Protein AF-A0A2K3KHC6-F1 (afdb_monomer_lite)

pLDDT: mean 97.81, std 2.08, range [86.56, 98.81]

Radius of gyration: 15.09 Å; chains: 1; bounding box: 35×14×41 Å

InterPro domains:
  IPR032466 Metal-dependent hydrolase [SSF51556] (1-60)
  IPR050378 Metallo-dependent Hydrolases Superfamily [PTHR11647] (1-60)

Secondary structure (DSSP, 8-state):
---EEEEES--TTTTBPPHHHHHHHHHHHHHHTPEEEEE---HHHHHHHHHHHHHTT---

Foldseek 3Di:
DAQEDEAECAPPPPGHDDPVVVVVVVVVSVVRNHHYHYPDDNHVVVVVVVVVCVVVVNDD

Sequence (60 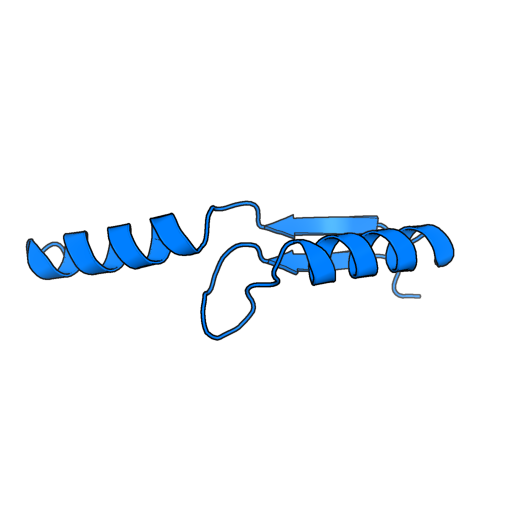aa):
GINSFKFFLVYKGFAMVNDVRLLEGFKKCKSLGALAMVHAENGDAVIEGQRKMIELGITG

Organism: Trifolium pratense (NCBI:txid57577)

Structure (mmCIF, N/CA/C/O backbone):
data_AF-A0A2K3KHC6-F1
#
_entry.id   AF-A0A2K3KHC6-F1
#
loop_
_atom_site.group_PDB
_atom_site.id
_atom_site.type_symbol
_atom_site.label_atom_id
_atom_site.label_alt_id
_atom_site.label_comp_id
_atom_site.label_asym_id
_atom_site.label_entity_id
_atom_site.label_seq_id
_atom_site.pdbx_PDB_ins_code
_atom_site.Cartn_x
_atom_site.Cartn_y
_atom_site.Cartn_z
_atom_site.occupancy
_atom_site.B_iso_or_equiv
_atom_site.auth_seq_id
_atom_site.auth_comp_id
_atom_site.auth_asym_id
_atom_site.auth_atom_id
_atom_site.pdbx_PDB_model_num
ATOM 1 N N . GLY A 1 1 ? 19.294 11.112 -11.884 1.00 89.19 1 GLY A N 1
ATOM 2 C CA . GLY A 1 1 ? 19.795 9.852 -11.304 1.00 89.19 1 GLY A CA 1
ATOM 3 C C . GLY A 1 1 ? 18.882 9.289 -10.229 1.00 89.19 1 GLY A C 1
ATOM 4 O O . GLY A 1 1 ? 19.397 8.777 -9.251 1.00 89.19 1 GLY A O 1
ATOM 5 N N . ILE A 1 2 ? 17.555 9.365 -10.391 1.00 96.44 2 ILE A N 1
ATOM 6 C CA . ILE A 1 2 ? 16.615 8.654 -9.510 1.00 96.44 2 ILE A CA 1
ATOM 7 C C . ILE A 1 2 ? 16.500 7.227 -10.045 1.00 96.44 2 ILE A C 1
ATOM 9 O O . ILE A 1 2 ? 16.264 7.053 -11.239 1.00 96.44 2 ILE A O 1
ATOM 13 N N . ASN A 1 3 ? 16.679 6.228 -9.184 1.00 97.38 3 ASN A N 1
ATOM 14 C CA . ASN A 1 3 ? 16.623 4.811 -9.550 1.00 97.38 3 ASN A CA 1
ATOM 15 C C . ASN A 1 3 ? 15.665 4.006 -8.660 1.00 97.38 3 ASN A C 1
ATOM 17 O O . ASN A 1 3 ? 15.729 2.779 -8.651 1.00 97.38 3 ASN A O 1
ATOM 21 N N . SER A 1 4 ? 14.782 4.670 -7.914 1.00 98.44 4 SER A N 1
ATOM 22 C CA . SER A 1 4 ? 13.782 4.006 -7.086 1.00 98.44 4 SER A CA 1
ATOM 23 C C . SER A 1 4 ? 12.491 4.815 -6.989 1.00 98.44 4 SER A C 1
ATOM 25 O O . SER A 1 4 ? 12.495 6.041 -7.109 1.00 98.44 4 SER A O 1
ATOM 27 N N . PHE A 1 5 ? 11.377 4.111 -6.788 1.00 98.62 5 PHE A N 1
ATOM 28 C CA . PHE A 1 5 ? 10.039 4.684 -6.642 1.00 98.62 5 PHE A CA 1
ATOM 29 C C . PHE A 1 5 ? 9.309 3.989 -5.491 1.00 98.62 5 PHE A C 1
ATOM 31 O O . PHE A 1 5 ? 9.399 2.770 -5.354 1.00 98.62 5 PHE A O 1
ATOM 38 N N . LYS A 1 6 ? 8.590 4.751 -4.660 1.00 98.62 6 LYS A N 1
ATOM 39 C CA . LYS A 1 6 ? 7.850 4.234 -3.499 1.00 98.62 6 LYS A CA 1
ATOM 40 C C . LYS A 1 6 ? 6.348 4.217 -3.785 1.00 98.62 6 LYS A C 1
ATOM 42 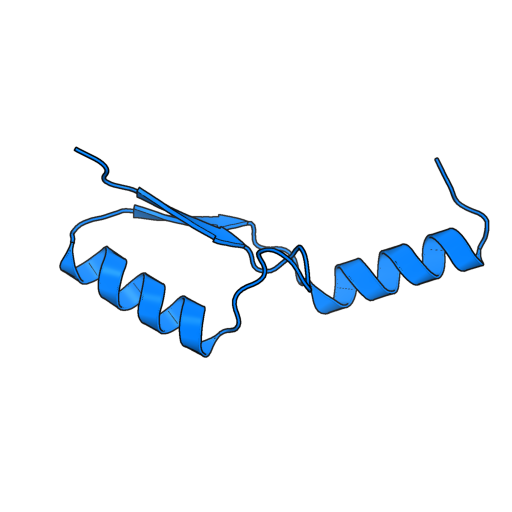O O . LYS A 1 6 ? 5.782 5.237 -4.162 1.00 98.62 6 LYS A O 1
ATOM 47 N N . PHE A 1 7 ? 5.719 3.071 -3.556 1.00 98.75 7 PHE A N 1
ATOM 48 C CA . PHE A 1 7 ? 4.274 2.862 -3.627 1.00 98.75 7 PHE A CA 1
ATOM 49 C C . PHE A 1 7 ? 3.715 2.620 -2.223 1.00 98.75 7 PHE A C 1
ATOM 51 O O . PHE A 1 7 ? 4.394 2.030 -1.376 1.00 98.75 7 PHE A O 1
ATOM 58 N N . PHE A 1 8 ? 2.476 3.039 -1.981 1.00 98.81 8 PHE A N 1
ATOM 59 C CA . PHE A 1 8 ? 1.784 2.847 -0.709 1.00 98.81 8 PHE A CA 1
ATOM 60 C C . PHE A 1 8 ? 0.519 2.023 -0.937 1.00 98.81 8 PHE A C 1
ATOM 62 O O . PHE A 1 8 ? -0.286 2.362 -1.799 1.00 98.81 8 PHE A O 1
ATOM 69 N N . LEU A 1 9 ? 0.347 0.948 -0.166 1.00 98.69 9 LEU A N 1
ATOM 70 C CA . LEU A 1 9 ? -0.896 0.159 -0.134 1.00 98.69 9 LEU A CA 1
ATOM 71 C C . LEU A 1 9 ? -1.826 0.593 1.015 1.00 98.69 9 LEU A C 1
ATOM 73 O O . LEU A 1 9 ? -2.878 0.005 1.238 1.00 98.69 9 LEU A O 1
ATOM 77 N N . VAL A 1 10 ? -1.434 1.659 1.716 1.00 98.31 10 VAL A N 1
ATOM 78 C CA . VAL A 1 10 ? -2.105 2.287 2.858 1.00 98.31 10 VAL A CA 1
ATOM 79 C C . VAL A 1 10 ? -2.251 3.789 2.608 1.00 98.31 10 VAL A C 1
ATOM 81 O O . VAL A 1 10 ? -1.842 4.289 1.560 1.00 98.31 10 VAL A O 1
ATOM 84 N N . TYR A 1 11 ? -2.814 4.516 3.574 1.00 97.44 11 TYR A N 1
ATOM 85 C CA . TYR A 1 11 ? -3.157 5.937 3.469 1.00 97.44 11 TYR A CA 1
ATOM 86 C C . TYR A 1 11 ? -4.272 6.163 2.441 1.00 97.44 11 TYR A C 1
ATOM 88 O O . TYR A 1 11 ? -4.141 6.953 1.497 1.00 97.44 11 TYR A O 1
ATOM 96 N N . LYS A 1 12 ? -5.373 5.417 2.607 1.00 94.56 12 LYS A N 1
ATOM 97 C CA . LYS A 1 12 ? -6.579 5.519 1.779 1.00 94.56 12 LYS A CA 1
ATOM 98 C C . LYS A 1 12 ? -7.092 6.964 1.769 1.00 94.56 12 LYS A C 1
ATOM 100 O O . LYS A 1 12 ? -7.187 7.597 2.814 1.00 94.56 12 LYS A O 1
ATOM 105 N N . GLY A 1 13 ? -7.384 7.484 0.576 1.00 93.62 13 GLY A N 1
ATOM 106 C CA . GLY A 1 13 ? -7.761 8.889 0.369 1.00 93.62 13 GLY A CA 1
ATOM 107 C C . GLY A 1 13 ? -6.585 9.861 0.197 1.00 93.62 13 GLY A C 1
ATOM 108 O O . GLY A 1 13 ? -6.824 11.033 -0.073 1.00 93.62 13 GLY A O 1
ATOM 109 N N . PHE A 1 14 ? -5.335 9.392 0.304 1.00 96.38 14 PHE A N 1
ATOM 110 C CA . PHE A 1 14 ? -4.141 10.221 0.113 1.00 96.38 14 PHE A CA 1
ATOM 111 C C . PHE A 1 14 ? -3.131 9.601 -0.865 1.00 96.38 14 PHE A C 1
ATOM 113 O O . PHE A 1 14 ? -3.013 10.070 -1.993 1.00 96.38 14 PHE A O 1
ATOM 120 N N . ALA A 1 15 ? -2.418 8.545 -0.458 1.00 96.81 15 ALA A N 1
ATOM 121 C CA . ALA A 1 15 ? -1.298 7.979 -1.227 1.00 96.81 15 ALA A CA 1
ATOM 122 C C . ALA A 1 15 ? -1.505 6.517 -1.661 1.00 96.81 15 ALA A C 1
ATOM 124 O O . ALA A 1 15 ? -0.693 5.988 -2.423 1.00 96.81 15 ALA A O 1
ATOM 125 N N . MET A 1 16 ? -2.574 5.868 -1.188 1.00 98.56 16 MET A N 1
ATOM 126 C CA . MET A 1 16 ? -2.874 4.474 -1.514 1.00 98.56 16 MET A CA 1
ATOM 127 C C . MET A 1 16 ? -3.083 4.283 -3.020 1.00 98.56 16 MET A C 1
ATOM 129 O O . MET A 1 16 ? -3.967 4.903 -3.614 1.00 98.56 16 MET A O 1
ATOM 133 N N . VAL A 1 17 ? -2.314 3.380 -3.627 1.00 98.38 17 VAL A N 1
ATOM 134 C CA . VAL A 1 17 ? -2.559 2.902 -4.994 1.00 98.38 17 VAL A CA 1
ATOM 135 C C . VAL A 1 17 ? -3.392 1.625 -4.967 1.00 98.38 17 VAL A C 1
ATOM 137 O O . VAL A 1 17 ? -3.288 0.827 -4.040 1.00 98.38 17 VAL A O 1
ATOM 140 N N . ASN A 1 18 ? -4.205 1.418 -6.003 1.00 97.75 18 ASN A N 1
ATOM 141 C CA . ASN A 1 18 ? -4.873 0.137 -6.226 1.00 97.75 18 ASN A CA 1
ATOM 142 C C . ASN A 1 18 ? -3.960 -0.841 -6.987 1.00 97.75 18 ASN A C 1
ATOM 144 O O . ASN A 1 18 ? -2.938 -0.446 -7.554 1.00 97.75 18 ASN A O 1
ATOM 148 N N . ASP A 1 19 ? -4.365 -2.108 -7.048 1.00 98.25 19 ASP A N 1
ATOM 149 C CA . ASP A 1 19 ? -3.567 -3.182 -7.649 1.00 98.25 19 ASP A CA 1
ATOM 150 C C . ASP A 1 19 ? -3.240 -2.940 -9.126 1.00 98.25 19 ASP A C 1
ATOM 152 O O . ASP A 1 19 ? -2.123 -3.198 -9.574 1.00 98.25 19 ASP A O 1
ATOM 156 N N . VAL A 1 20 ? -4.186 -2.384 -9.889 1.00 98.44 20 VAL A N 1
ATOM 157 C CA . VAL A 1 20 ? -3.974 -2.061 -11.308 1.00 98.44 20 VAL A CA 1
ATOM 158 C C . VAL A 1 20 ? -2.848 -1.035 -11.452 1.00 98.44 20 VAL A C 1
ATOM 160 O O . VAL A 1 20 ? -1.900 -1.252 -12.209 1.00 98.44 20 VAL A O 1
ATOM 163 N N . ARG A 1 21 ? -2.900 0.050 -10.671 1.00 98.12 21 ARG A N 1
ATOM 164 C CA . ARG A 1 21 ? -1.868 1.095 -10.654 1.00 98.12 21 ARG A CA 1
ATOM 165 C C . ARG A 1 21 ? -0.532 0.583 -10.130 1.00 98.12 21 ARG A C 1
ATOM 167 O O . ARG A 1 21 ? 0.510 0.982 -10.647 1.00 98.12 21 ARG A O 1
ATOM 174 N N . LEU A 1 22 ? -0.544 -0.312 -9.145 1.00 98.56 22 LEU A N 1
ATOM 175 C CA . LEU A 1 22 ? 0.665 -0.943 -8.627 1.00 98.56 22 LEU A CA 1
ATOM 176 C C . LEU A 1 22 ? 1.366 -1.765 -9.717 1.00 98.56 22 LEU A C 1
ATOM 178 O O . LEU A 1 22 ? 2.564 -1.601 -9.945 1.00 98.56 22 LEU A O 1
ATOM 182 N N . LEU A 1 23 ? 0.614 -2.595 -10.446 1.00 98.69 23 LEU A N 1
ATOM 183 C CA . LEU A 1 23 ? 1.147 -3.405 -11.541 1.00 98.69 23 LEU A CA 1
ATOM 184 C C . LEU A 1 23 ? 1.678 -2.545 -12.695 1.00 98.69 23 LEU A C 1
ATOM 186 O O . LEU A 1 23 ? 2.737 -2.847 -13.251 1.00 98.69 23 LEU A O 1
ATOM 190 N N . GLU A 1 24 ? 0.981 -1.465 -13.054 1.00 98.75 24 GLU A N 1
ATOM 191 C CA . GLU A 1 24 ? 1.472 -0.475 -14.022 1.00 98.75 24 GLU A CA 1
ATOM 192 C C . GLU A 1 24 ? 2.789 0.162 -13.555 1.00 98.75 24 GLU A C 1
ATOM 194 O O . GLU A 1 24 ? 3.762 0.223 -14.315 1.00 98.75 24 GLU A O 1
ATOM 199 N N . GLY A 1 25 ? 2.850 0.566 -12.285 1.00 98.62 25 GLY A N 1
ATOM 200 C CA . GLY A 1 25 ? 4.043 1.120 -11.654 1.00 98.62 25 GLY A CA 1
ATOM 201 C C . GLY A 1 25 ? 5.225 0.153 -11.683 1.00 98.62 25 GLY A C 1
ATOM 202 O O . GLY A 1 25 ? 6.334 0.546 -12.051 1.00 98.62 25 GLY A O 1
ATOM 203 N N . PHE A 1 26 ? 4.998 -1.127 -11.385 1.00 98.81 26 PHE A N 1
ATOM 204 C CA . PHE A 1 26 ? 6.030 -2.165 -11.445 1.00 98.81 26 PHE A CA 1
ATOM 205 C C . PHE A 1 26 ? 6.548 -2.390 -12.865 1.00 98.81 26 PHE A C 1
ATOM 207 O O . PHE A 1 26 ? 7.762 -2.454 -13.072 1.00 98.81 26 PHE A O 1
ATOM 214 N N . LYS A 1 27 ? 5.658 -2.442 -13.867 1.00 98.81 27 LYS A N 1
ATOM 215 C CA . LYS A 1 27 ? 6.060 -2.524 -15.283 1.00 98.81 27 LYS A CA 1
ATOM 216 C C . LYS A 1 27 ? 6.925 -1.327 -15.677 1.00 98.81 27 LYS A C 1
ATOM 218 O O . LYS A 1 27 ? 7.947 -1.504 -16.343 1.00 98.81 27 LYS A O 1
ATOM 223 N N . L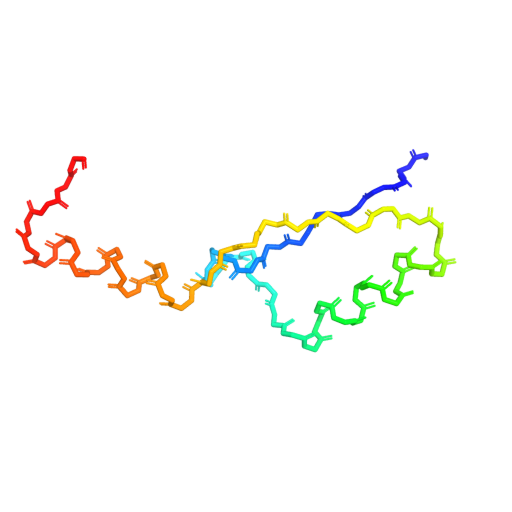YS A 1 28 ? 6.562 -0.120 -15.225 1.00 98.69 28 LYS A N 1
ATOM 224 C CA . LYS A 1 28 ? 7.345 1.089 -15.493 1.00 98.69 28 LYS A CA 1
ATOM 225 C C . LYS A 1 28 ? 8.711 1.046 -14.808 1.00 98.69 28 LYS A C 1
ATOM 227 O O . LYS A 1 28 ? 9.709 1.273 -15.490 1.00 98.69 28 LYS A O 1
ATOM 232 N N . CYS A 1 29 ? 8.774 0.682 -13.526 1.00 98.75 29 CYS A N 1
ATOM 233 C CA . CYS A 1 29 ? 10.031 0.506 -12.792 1.00 98.75 29 CYS A CA 1
ATOM 234 C C . CYS A 1 29 ? 10.958 -0.482 -13.511 1.00 98.75 29 CYS A C 1
ATOM 236 O O . CYS A 1 29 ? 12.108 -0.149 -13.787 1.00 98.75 29 CYS A O 1
ATOM 238 N N . LYS A 1 30 ? 10.424 -1.636 -13.938 1.00 98.62 30 LYS A N 1
ATOM 239 C CA . LYS A 1 30 ? 11.165 -2.632 -14.724 1.00 98.62 30 LYS A CA 1
ATOM 240 C C . LYS A 1 30 ? 11.732 -2.046 -16.020 1.00 98.62 30 LYS A C 1
ATOM 242 O O . LYS A 1 30 ? 12.909 -2.238 -16.296 1.00 98.62 30 LYS A O 1
ATOM 247 N N . SER A 1 31 ? 10.927 -1.312 -16.795 1.00 98.50 31 SER A N 1
ATOM 248 C CA . SER A 1 31 ? 11.390 -0.695 -18.054 1.00 98.50 31 SER A CA 1
ATOM 249 C C . SER A 1 31 ? 12.491 0.354 -17.862 1.00 98.50 31 SER A C 1
ATOM 251 O O . SER A 1 31 ? 13.266 0.599 -18.778 1.00 98.50 31 SER A O 1
ATOM 253 N N . LEU A 1 32 ? 12.554 0.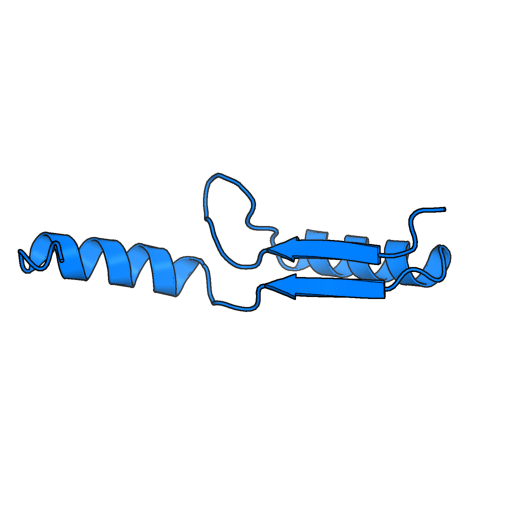973 -16.679 1.00 98.31 32 LEU A N 1
ATOM 254 C CA . LEU A 1 32 ? 13.530 2.005 -16.331 1.00 98.31 32 LEU A CA 1
ATOM 255 C C . LEU A 1 32 ? 14.772 1.446 -15.618 1.00 98.31 32 LEU A C 1
ATOM 257 O O . LEU A 1 32 ? 15.690 2.210 -15.336 1.00 98.31 32 LEU A O 1
ATOM 261 N N . GLY A 1 33 ? 14.790 0.154 -15.268 1.00 98.12 33 GLY A N 1
ATOM 262 C CA . GLY A 1 33 ? 15.811 -0.408 -14.378 1.00 98.12 33 GLY A CA 1
ATOM 263 C C . GLY A 1 33 ? 15.767 0.178 -12.959 1.00 98.12 33 GLY A C 1
ATOM 264 O O . GLY A 1 33 ? 16.793 0.237 -12.288 1.00 98.12 33 GLY A O 1
ATOM 265 N N . ALA A 1 34 ? 14.598 0.646 -12.512 1.00 98.69 34 ALA A N 1
ATOM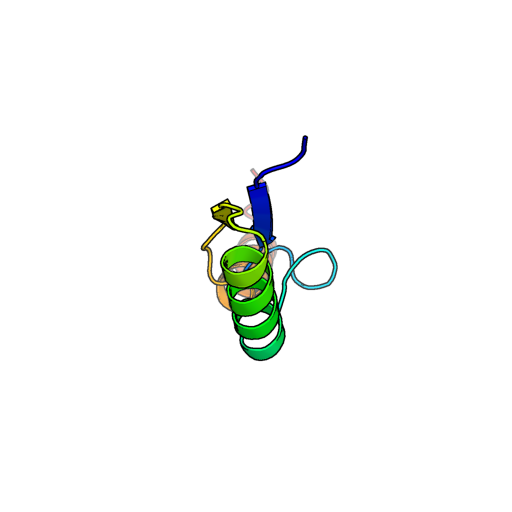 266 C CA . ALA A 1 34 ? 14.409 1.265 -11.204 1.00 98.69 34 ALA A CA 1
ATOM 267 C C . ALA A 1 34 ? 13.842 0.275 -10.170 1.00 98.69 34 ALA A C 1
ATOM 269 O O . ALA A 1 34 ? 13.032 -0.594 -10.498 1.00 98.69 34 ALA A O 1
ATOM 270 N N . LEU A 1 35 ? 14.225 0.446 -8.904 1.00 98.69 35 LEU A N 1
ATOM 271 C CA . LEU A 1 35 ? 13.724 -0.322 -7.768 1.00 98.69 35 LEU A CA 1
ATOM 272 C C . LEU A 1 35 ? 12.317 0.143 -7.370 1.00 98.69 35 LEU A C 1
ATOM 274 O O . LEU A 1 35 ? 12.116 1.292 -6.973 1.00 98.69 35 LEU A O 1
ATOM 278 N N . ALA A 1 36 ? 11.351 -0.769 -7.408 1.00 98.75 36 ALA A N 1
ATOM 279 C CA . ALA A 1 36 ? 10.035 -0.539 -6.828 1.00 98.75 36 ALA A CA 1
ATOM 280 C C . ALA A 1 36 ? 10.066 -0.858 -5.324 1.00 98.75 36 ALA A C 1
ATOM 282 O O . ALA A 1 36 ? 10.287 -1.999 -4.927 1.00 98.75 36 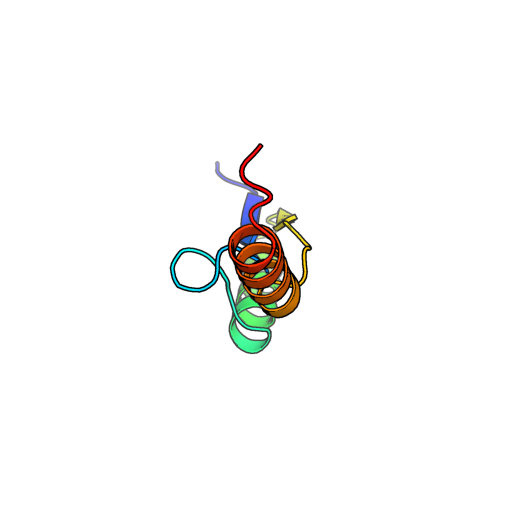ALA A O 1
ATOM 283 N N . MET A 1 37 ? 9.834 0.147 -4.484 1.00 98.81 37 MET A N 1
ATOM 284 C CA . MET A 1 37 ? 9.687 0.003 -3.036 1.00 98.81 37 MET A CA 1
ATOM 285 C C . MET A 1 37 ? 8.210 0.074 -2.661 1.00 98.81 37 MET A C 1
ATOM 287 O O . MET A 1 37 ? 7.469 0.879 -3.220 1.00 98.81 37 MET A O 1
ATOM 291 N N . VAL A 1 38 ? 7.783 -0.696 -1.663 1.00 98.75 38 VAL A N 1
ATOM 292 C CA . VAL A 1 38 ? 6.379 -0.729 -1.227 1.00 98.75 38 VAL A CA 1
ATOM 293 C C . VAL A 1 38 ? 6.292 -0.454 0.273 1.00 98.75 38 VAL A C 1
ATOM 295 O O . VAL A 1 38 ? 7.175 -0.841 1.037 1.00 98.75 38 VAL A O 1
ATOM 298 N N . HIS A 1 39 ? 5.278 0.290 0.703 1.00 98.75 39 HIS A N 1
ATOM 299 C CA . HIS A 1 39 ? 4.776 0.272 2.078 1.00 98.75 39 HIS A CA 1
ATOM 300 C C . HIS A 1 39 ? 3.552 -0.645 2.096 1.00 98.75 39 HIS A C 1
ATOM 302 O O . HIS A 1 39 ? 2.494 -0.270 1.586 1.00 98.75 39 HIS A O 1
ATOM 308 N N . ALA A 1 40 ? 3.739 -1.874 2.573 1.00 98.38 40 ALA A N 1
ATOM 309 C CA . ALA A 1 40 ? 2.830 -2.989 2.330 1.00 98.38 40 ALA A CA 1
ATOM 310 C C . ALA A 1 40 ? 1.952 -3.298 3.552 1.00 98.38 40 ALA A C 1
ATOM 312 O O . ALA A 1 40 ? 2.102 -4.332 4.194 1.00 98.38 40 ALA A O 1
ATOM 313 N N . GLU A 1 41 ? 1.024 -2.396 3.853 1.00 98.44 41 GLU A N 1
ATOM 314 C CA . GLU A 1 41 ? -0.077 -2.642 4.789 1.00 98.44 41 GLU A CA 1
ATOM 315 C C . GLU A 1 41 ? -1.392 -2.676 4.005 1.00 98.44 41 GLU A C 1
ATOM 317 O O . GLU A 1 41 ? -1.507 -2.016 2.973 1.00 98.44 41 GLU A O 1
ATOM 322 N N . ASN A 1 42 ? -2.396 -3.422 4.471 1.00 98.31 42 ASN A N 1
ATOM 323 C CA . ASN A 1 42 ? -3.719 -3.392 3.848 1.00 98.31 42 ASN A CA 1
ATOM 324 C C . ASN A 1 42 ? -4.447 -2.100 4.259 1.00 98.31 42 ASN A C 1
ATOM 326 O O . ASN A 1 42 ? -4.908 -1.977 5.394 1.00 98.31 42 ASN A O 1
ATOM 330 N N . GLY A 1 43 ? -4.552 -1.139 3.338 1.00 98.00 43 GLY A N 1
ATOM 331 C CA . GLY A 1 43 ? -5.139 0.172 3.613 1.00 98.00 43 GLY A CA 1
ATOM 332 C C . GLY A 1 43 ? -6.604 0.152 4.046 1.00 98.00 43 GLY A C 1
ATOM 333 O O . GLY A 1 43 ? -7.003 1.000 4.844 1.00 98.00 43 GLY A O 1
ATOM 334 N N . ASP A 1 44 ? -7.391 -0.821 3.582 1.00 97.94 44 ASP A N 1
ATOM 335 C CA . ASP A 1 44 ? -8.784 -0.984 4.008 1.00 97.94 44 ASP A CA 1
ATOM 336 C C . ASP A 1 44 ? -8.869 -1.494 5.451 1.00 97.94 44 ASP A C 1
ATOM 338 O O . ASP A 1 44 ? -9.646 -0.975 6.251 1.00 97.94 44 ASP A O 1
ATOM 342 N N . ALA A 1 45 ? -8.025 -2.459 5.818 1.00 98.19 45 ALA A N 1
ATOM 343 C CA . ALA A 1 45 ? -7.961 -2.963 7.186 1.00 98.19 45 ALA A CA 1
ATOM 344 C C . ALA A 1 45 ? -7.455 -1.895 8.168 1.00 98.19 45 ALA A C 1
ATOM 346 O O . ALA A 1 45 ? -7.965 -1.796 9.283 1.00 98.19 45 ALA A O 1
ATOM 347 N N . VAL A 1 46 ? -6.483 -1.073 7.756 1.00 98.38 46 VAL A N 1
ATOM 348 C CA . VAL A 1 46 ? -5.953 0.019 8.586 1.00 98.38 46 VAL A CA 1
ATOM 349 C C . VAL A 1 46 ? -7.036 1.050 8.892 1.00 98.38 46 VAL A C 1
ATOM 351 O O . VAL A 1 46 ? -7.201 1.407 10.056 1.00 98.38 46 VAL A O 1
ATOM 354 N N . ILE A 1 47 ? -7.804 1.498 7.891 1.00 97.75 47 ILE A N 1
ATOM 355 C CA . ILE A 1 47 ? -8.819 2.536 8.121 1.00 97.75 47 ILE A CA 1
ATOM 356 C C . ILE A 1 47 ? -9.957 2.028 9.014 1.00 97.75 47 ILE A C 1
ATOM 358 O O . ILE A 1 47 ? -10.424 2.746 9.897 1.00 97.75 47 ILE A O 1
ATOM 362 N N . GLU A 1 48 ? -10.351 0.766 8.838 1.00 98.25 48 GLU A N 1
ATOM 363 C CA . GLU A 1 48 ? -11.360 0.124 9.679 1.00 98.25 48 GLU A CA 1
ATOM 364 C C . GLU A 1 48 ? -10.852 -0.081 11.113 1.00 98.25 48 GLU A C 1
ATOM 366 O O . GLU A 1 48 ? -11.562 0.202 12.078 1.00 98.25 48 GLU A O 1
ATOM 371 N N . GLY A 1 49 ? -9.596 -0.506 11.271 1.00 98.25 49 GLY A N 1
ATOM 372 C CA . GLY A 1 49 ? -8.953 -0.640 12.576 1.00 98.25 49 GLY A CA 1
ATOM 373 C C . GLY A 1 49 ? -8.858 0.693 13.319 1.00 98.25 49 GLY A C 1
ATOM 374 O O . GLY A 1 49 ? -9.212 0.760 14.494 1.00 98.25 49 GLY A O 1
ATOM 375 N N . GLN A 1 50 ? -8.451 1.766 12.632 1.00 98.06 50 GLN A N 1
ATOM 376 C CA . GLN A 1 50 ? -8.403 3.119 13.194 1.00 98.06 50 GLN A CA 1
ATOM 377 C C . GLN A 1 50 ? -9.786 3.585 13.658 1.00 98.06 50 GLN A C 1
ATOM 379 O O . GLN A 1 50 ? -9.926 4.022 14.800 1.00 98.06 50 GLN A O 1
ATOM 384 N N . ARG A 1 51 ? -10.816 3.431 12.812 1.00 98.06 51 ARG A N 1
ATOM 385 C CA . ARG A 1 51 ? -12.208 3.753 13.162 1.00 98.06 51 ARG A CA 1
ATOM 386 C C . ARG A 1 51 ? -12.641 3.020 14.432 1.00 98.06 51 ARG A C 1
ATOM 388 O O . ARG A 1 51 ? -13.129 3.650 15.366 1.00 98.06 51 ARG A O 1
ATOM 395 N N . LYS A 1 52 ? -12.380 1.712 14.497 1.00 98.62 52 LYS A N 1
ATOM 396 C CA . LYS A 1 52 ? -12.707 0.881 15.659 1.00 98.62 52 LYS A CA 1
ATOM 397 C C . LYS A 1 52 ? -12.007 1.346 16.939 1.00 98.62 52 LYS A C 1
ATOM 399 O O . LYS A 1 52 ? -12.635 1.350 17.991 1.00 98.62 52 LYS A O 1
ATOM 404 N N . MET A 1 53 ? -10.723 1.711 16.886 1.00 98.69 53 MET A N 1
ATOM 405 C CA . MET A 1 53 ? -10.003 2.173 18.085 1.00 98.69 53 MET A CA 1
ATOM 406 C C . MET A 1 53 ? -10.615 3.460 18.643 1.00 98.69 53 MET A C 1
ATOM 408 O O . MET A 1 53 ? -10.876 3.540 19.842 1.00 98.69 53 MET A O 1
ATOM 412 N N . ILE A 1 54 ? -10.936 4.419 17.770 1.00 98.38 54 ILE A N 1
ATOM 413 C CA . ILE A 1 54 ? -11.595 5.668 18.167 1.00 98.38 54 ILE A CA 1
ATOM 414 C C . ILE A 1 54 ? -12.990 5.406 18.751 1.00 98.38 54 ILE A C 1
ATOM 416 O O . ILE A 1 54 ? -13.328 5.978 19.784 1.00 98.38 54 ILE A O 1
ATOM 420 N N . GLU A 1 55 ? -13.781 4.512 18.149 1.00 98.50 55 GLU A N 1
ATOM 421 C CA . GLU A 1 55 ? -15.103 4.115 18.667 1.00 98.50 55 GLU A CA 1
ATOM 422 C C . GLU A 1 55 ? -15.034 3.468 20.058 1.00 98.50 55 GLU A C 1
ATOM 424 O O . GLU A 1 55 ? -15.946 3.636 20.865 1.00 98.50 55 GLU A O 1
ATOM 429 N N . LEU A 1 56 ? -13.939 2.767 20.364 1.00 98.69 56 LEU A N 1
ATOM 430 C CA . LEU A 1 56 ? -13.670 2.199 21.688 1.00 98.69 56 LEU A CA 1
ATOM 431 C C . LEU A 1 56 ? -13.094 3.219 22.687 1.00 98.69 56 LEU A C 1
ATOM 433 O O . LEU A 1 56 ? -12.812 2.853 23.826 1.00 98.69 56 LEU A O 1
ATOM 437 N N . GLY A 1 57 ? -12.897 4.477 22.284 1.00 98.56 57 GLY A N 1
ATOM 438 C CA . GLY A 1 57 ? -12.274 5.510 23.114 1.00 98.56 57 GLY A CA 1
ATOM 439 C C . GLY A 1 57 ? -10.762 5.336 23.299 1.00 98.56 57 GLY A C 1
ATOM 440 O O . GLY A 1 57 ? -10.185 5.933 24.205 1.00 98.56 57 GLY A O 1
ATOM 441 N N . ILE A 1 58 ? -10.108 4.526 22.460 1.00 98.50 58 ILE A N 1
ATOM 442 C CA . ILE A 1 58 ? -8.659 4.303 22.486 1.00 98.50 58 ILE A CA 1
ATOM 443 C C . ILE A 1 58 ? -8.002 5.353 21.583 1.00 98.50 58 ILE A C 1
ATOM 445 O O . ILE A 1 58 ? -8.042 5.244 20.358 1.00 98.50 58 ILE A O 1
ATOM 449 N N . THR A 1 59 ? -7.419 6.387 22.193 1.00 96.88 59 THR A N 1
ATOM 450 C CA . THR A 1 59 ? -6.894 7.574 21.487 1.00 96.88 59 THR A CA 1
ATOM 451 C C . THR A 1 59 ? -5.394 7.819 21.687 1.00 96.88 59 THR A C 1
ATOM 453 O O . THR A 1 59 ? -4.921 8.910 21.369 1.00 96.88 59 THR A O 1
ATOM 456 N N . GLY A 1 60 ? -4.667 6.862 22.273 1.00 86.56 60 GLY A N 1
ATOM 457 C CA . GLY A 1 60 ? -3.242 6.967 22.619 1.00 86.56 60 GLY A CA 1
ATOM 458 C C . GLY A 1 60 ? -2.361 5.990 21.861 1.00 86.56 60 GLY A C 1
ATOM 459 O O . GLY A 1 60 ? -2.903 4.981 21.359 1.00 86.56 60 GLY A O 1
#